Protein AF-A0A5P8Z0K4-F1 (afdb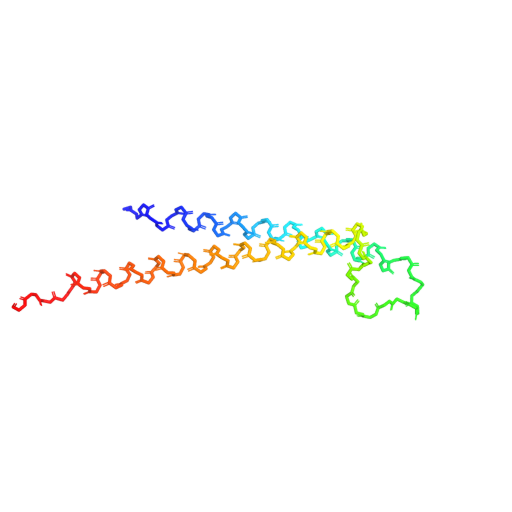_monomer_lite)

pLDDT: mean 89.7, std 10.49, range [46.69, 98.5]

Foldseek 3Di:
DDVPLVVLVVQLVVLVVQLVVLVVVLVVVQVVVQVVDDPVGRDPDGPCDDPPDPSVVSNVSNVVSVVSSVVSVVVNVVVVVVVVVVVVVVPDDDD

Sequence (95 aa):
MTPDLVPRRRAVMIFYQRYLASDRAWQQAQRDARAWFPVGARPTGLLIGAPGSKLRKLYEQRDRALLQLQAAQRKFDEARQRRTLKITLLALPRV

Structure (mmCIF, N/CA/C/O backbone):
data_AF-A0A5P8Z0K4-F1
#
_entry.id   AF-A0A5P8Z0K4-F1
#
loop_
_atom_site.group_PDB
_atom_site.id
_atom_site.type_symbol
_atom_site.label_atom_id
_atom_site.label_alt_id
_atom_site.label_comp_id
_atom_site.label_asym_id
_atom_site.label_entity_id
_atom_site.label_seq_id
_atom_site.pdbx_PDB_ins_code
_atom_site.Cartn_x
_atom_site.Cartn_y
_atom_site.Cartn_z
_atom_site.occupancy
_atom_site.B_iso_or_equiv
_atom_site.auth_seq_id
_atom_site.auth_comp_id
_atom_site.auth_asym_id
_atom_site.auth_atom_id
_atom_site.pdbx_PDB_model_num
ATOM 1 N N . MET A 1 1 ? -24.885 8.009 20.273 1.00 46.69 1 MET A N 1
ATOM 2 C CA . MET A 1 1 ? -23.733 8.436 19.440 1.00 46.69 1 MET A CA 1
ATOM 3 C C . MET A 1 1 ? -22.453 7.904 20.085 1.00 46.69 1 MET A C 1
ATOM 5 O O . MET A 1 1 ? -22.321 8.055 21.288 1.00 46.69 1 MET A O 1
ATOM 9 N N . THR A 1 2 ? -21.568 7.202 19.366 1.00 58.03 2 THR A N 1
ATOM 10 C CA . THR A 1 2 ? -20.376 6.530 19.945 1.00 58.03 2 THR A CA 1
ATOM 11 C C . THR A 1 2 ? -19.093 7.297 19.603 1.00 58.03 2 THR A C 1
ATOM 13 O O . THR A 1 2 ? -18.476 6.997 18.575 1.00 58.03 2 THR A O 1
ATOM 16 N N . PRO A 1 3 ? -18.692 8.293 20.412 1.00 63.09 3 PRO A N 1
ATOM 17 C CA . PRO A 1 3 ? -17.660 9.262 20.035 1.00 63.09 3 PRO A CA 1
ATOM 18 C C . PRO A 1 3 ? -16.269 8.651 19.810 1.00 63.09 3 PRO A C 1
ATOM 20 O O . PRO A 1 3 ? -15.495 9.204 19.041 1.00 63.09 3 PRO A O 1
ATOM 23 N N . ASP A 1 4 ? -15.960 7.491 20.397 1.00 70.19 4 ASP A N 1
ATOM 24 C CA . ASP A 1 4 ? -14.605 6.914 20.364 1.00 70.19 4 ASP A CA 1
ATOM 25 C C . ASP A 1 4 ? -14.321 6.031 19.123 1.00 70.19 4 ASP A C 1
ATOM 27 O O . ASP A 1 4 ? -13.197 5.963 18.621 1.00 70.19 4 ASP A O 1
ATOM 31 N N . LEU A 1 5 ? -15.339 5.377 18.552 1.00 83.62 5 LEU A N 1
ATOM 32 C CA . LEU A 1 5 ? -15.151 4.460 17.413 1.00 83.62 5 LEU A CA 1
ATOM 33 C C . LEU A 1 5 ? -15.227 5.155 16.050 1.00 83.62 5 LEU A C 1
ATOM 35 O O . LEU A 1 5 ? -14.590 4.706 15.097 1.00 83.62 5 LEU A O 1
ATOM 39 N N . VAL A 1 6 ? -15.985 6.250 15.943 1.00 87.50 6 VAL A N 1
ATOM 40 C CA . VAL A 1 6 ? -16.163 6.976 14.674 1.00 87.50 6 VAL A CA 1
ATOM 41 C C . VAL A 1 6 ? -14.846 7.591 14.175 1.00 87.50 6 VAL A C 1
ATOM 43 O O . VAL A 1 6 ? -14.510 7.363 13.010 1.00 87.50 6 VAL A O 1
ATOM 46 N N . PRO A 1 7 ? -14.045 8.290 15.006 1.00 89.00 7 PRO A N 1
ATOM 47 C CA . PRO A 1 7 ? -12.754 8.828 14.577 1.00 89.00 7 PRO A CA 1
ATOM 48 C C . PRO A 1 7 ? -11.770 7.731 14.161 1.00 89.00 7 PRO A C 1
ATOM 50 O O . PRO A 1 7 ? -11.081 7.872 13.154 1.00 89.00 7 PRO A O 1
ATOM 53 N N . ARG A 1 8 ? -11.747 6.596 14.876 1.00 89.88 8 ARG A N 1
ATOM 54 C CA . ARG A 1 8 ? -10.875 5.456 14.544 1.00 89.88 8 ARG A CA 1
ATOM 55 C C . ARG A 1 8 ? -11.281 4.777 13.239 1.00 89.88 8 ARG A C 1
ATOM 57 O O . ARG A 1 8 ? -10.419 4.504 12.411 1.00 89.88 8 ARG A O 1
ATOM 64 N N . ARG A 1 9 ? -12.583 4.585 12.997 1.00 92.38 9 ARG A N 1
ATOM 65 C CA . ARG A 1 9 ? -13.083 4.089 11.705 1.00 92.38 9 ARG A CA 1
ATOM 66 C C . ARG A 1 9 ? -12.697 5.030 10.562 1.00 92.38 9 ARG A C 1
ATOM 68 O O . ARG A 1 9 ? -12.250 4.563 9.519 1.00 92.38 9 ARG A O 1
ATOM 75 N N . ARG A 1 10 ? -12.819 6.350 10.758 1.00 94.31 10 ARG A N 1
ATOM 76 C CA . ARG A 1 10 ? -12.361 7.349 9.775 1.00 94.31 10 ARG A CA 1
ATOM 77 C C . ARG A 1 10 ? -10.860 7.246 9.517 1.00 94.31 10 ARG A C 1
ATOM 79 O O . ARG A 1 10 ? -10.460 7.253 8.359 1.00 94.31 10 ARG A O 1
ATOM 86 N N . ALA A 1 11 ? -10.048 7.084 10.561 1.00 94.25 11 ALA A N 1
ATOM 87 C CA . ALA A 1 11 ? -8.608 6.896 10.413 1.00 94.25 11 ALA A CA 1
ATOM 88 C C . ALA A 1 11 ? -8.277 5.662 9.557 1.00 94.25 11 ALA A C 1
ATOM 90 O O . ALA A 1 11 ? -7.490 5.779 8.621 1.00 94.25 11 ALA A O 1
ATOM 91 N N . VAL A 1 12 ? -8.929 4.515 9.800 1.00 96.50 12 VAL A N 1
ATOM 92 C CA . VAL A 1 12 ? -8.762 3.307 8.966 1.00 96.50 12 VAL A CA 1
ATOM 93 C C . VAL A 1 12 ? -9.072 3.601 7.496 1.00 96.50 12 VAL A C 1
ATOM 95 O O . VAL A 1 12 ? -8.275 3.251 6.630 1.00 96.50 12 VAL A O 1
ATOM 98 N N . MET A 1 13 ? -10.178 4.295 7.200 1.00 97.50 13 MET A N 1
ATOM 99 C CA . MET A 1 13 ? -10.523 4.656 5.816 1.00 97.50 13 MET A CA 1
ATOM 100 C C . MET A 1 13 ? -9.476 5.571 5.169 1.00 97.50 13 MET A C 1
ATOM 102 O O . MET A 1 13 ? -9.108 5.350 4.018 1.00 97.50 13 MET A O 1
ATOM 106 N N . ILE A 1 14 ? -8.961 6.564 5.901 1.00 97.75 14 ILE A N 1
ATOM 107 C CA . ILE A 1 14 ? -7.921 7.478 5.402 1.00 97.75 14 ILE A CA 1
ATOM 108 C C . ILE A 1 14 ? -6.645 6.703 5.058 1.00 97.75 14 ILE A C 1
ATOM 110 O O . ILE A 1 14 ? -6.085 6.876 3.975 1.00 97.75 14 ILE A O 1
ATOM 114 N N . PHE A 1 15 ? -6.179 5.827 5.952 1.00 97.44 15 PHE A N 1
ATOM 115 C CA . PHE A 1 15 ? -4.980 5.029 5.687 1.00 97.44 15 PHE A CA 1
ATOM 116 C C . PHE A 1 15 ? -5.197 4.007 4.573 1.00 97.44 15 PHE A C 1
ATOM 118 O O . PHE A 1 15 ? -4.280 3.767 3.791 1.00 97.44 15 PHE A O 1
ATOM 125 N N . TYR A 1 16 ? -6.412 3.476 4.430 1.00 98.06 16 TYR A N 1
ATOM 126 C CA . TYR A 1 16 ? -6.755 2.591 3.322 1.00 98.06 16 TYR A CA 1
ATOM 127 C C . TYR A 1 16 ? -6.684 3.318 1.976 1.00 98.06 16 TYR A C 1
ATOM 129 O O . TYR A 1 16 ? -6.051 2.831 1.042 1.00 98.06 16 TYR A O 1
ATOM 137 N N . GLN A 1 17 ? -7.246 4.526 1.885 1.00 98.25 17 GLN A N 1
ATOM 138 C CA . GLN A 1 17 ? -7.153 5.354 0.680 1.00 98.25 17 GLN A CA 1
ATOM 139 C C . GLN A 1 17 ? -5.701 5.711 0.334 1.00 98.25 17 GLN A C 1
ATOM 141 O O . GLN A 1 17 ? -5.312 5.635 -0.832 1.00 98.25 17 GLN A O 1
ATOM 146 N N . ARG A 1 18 ? -4.881 6.050 1.338 1.00 97.75 18 ARG A N 1
ATOM 147 C CA . ARG A 1 18 ? -3.446 6.322 1.147 1.00 97.75 18 ARG A CA 1
ATOM 148 C C . ARG A 1 18 ? -2.697 5.097 0.633 1.00 97.75 18 ARG A C 1
ATOM 150 O O . ARG A 1 18 ? -1.931 5.222 -0.319 1.00 97.75 18 ARG A O 1
ATOM 157 N N . TYR A 1 19 ? -2.956 3.928 1.216 1.00 98.25 19 TYR A N 1
ATOM 158 C CA . TYR A 1 19 ? -2.396 2.666 0.744 1.00 98.25 19 TYR A CA 1
ATOM 159 C C . TYR A 1 19 ? -2.771 2.403 -0.719 1.00 98.25 19 TYR A C 1
ATOM 161 O O . TYR A 1 19 ? -1.877 2.179 -1.529 1.00 98.25 19 TYR A O 1
ATOM 169 N N . LEU A 1 20 ? -4.052 2.524 -1.087 1.00 98.50 20 LEU A N 1
ATOM 170 C CA . LEU A 1 20 ? -4.495 2.329 -2.472 1.00 98.50 20 LEU A CA 1
ATOM 171 C C . LEU A 1 20 ? -3.819 3.297 -3.449 1.00 98.50 20 LEU A C 1
ATOM 173 O O . LEU A 1 20 ? -3.450 2.896 -4.552 1.00 98.50 20 LEU A O 1
ATOM 177 N N . ALA A 1 21 ? -3.645 4.562 -3.065 1.00 98.25 21 ALA A N 1
ATOM 178 C CA . ALA A 1 21 ? -2.960 5.543 -3.901 1.00 98.25 21 ALA A CA 1
ATOM 179 C C . ALA A 1 21 ? -1.486 5.164 -4.127 1.00 98.25 21 ALA A C 1
ATOM 181 O O . ALA A 1 21 ? -1.017 5.160 -5.266 1.00 98.25 21 ALA A O 1
ATOM 182 N N . SER A 1 22 ? 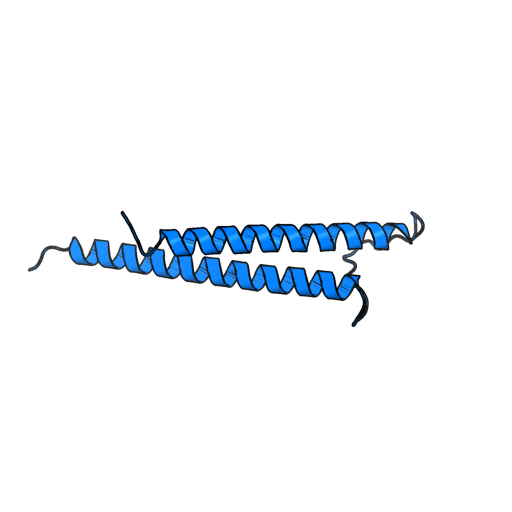-0.764 4.799 -3.063 1.00 97.56 22 SER A N 1
ATOM 183 C CA . SER A 1 22 ? 0.641 4.382 -3.159 1.00 97.56 22 SER A CA 1
ATOM 184 C C . SER A 1 22 ? 0.817 3.053 -3.898 1.00 97.56 22 SER A C 1
ATOM 186 O O . SER A 1 22 ? 1.748 2.917 -4.689 1.00 97.56 22 SER A O 1
ATOM 188 N N . ASP A 1 23 ? -0.089 2.095 -3.698 1.00 97.88 23 ASP A N 1
ATOM 189 C CA . ASP A 1 23 ? -0.066 0.805 -4.387 1.00 97.88 23 ASP A CA 1
ATOM 190 C C . ASP A 1 23 ? -0.280 0.979 -5.896 1.00 97.88 23 ASP A C 1
ATOM 192 O O . ASP A 1 23 ? 0.520 0.486 -6.688 1.00 97.88 23 ASP A O 1
ATOM 196 N N . ARG A 1 24 ? -1.268 1.784 -6.312 1.00 98.06 24 ARG A N 1
ATOM 197 C CA . ARG A 1 24 ? -1.494 2.101 -7.734 1.00 98.06 24 ARG A CA 1
ATOM 198 C C . ARG A 1 24 ? -0.296 2.791 -8.377 1.00 98.06 24 ARG A C 1
ATOM 200 O O . ARG A 1 24 ? 0.074 2.434 -9.494 1.00 98.06 24 ARG A O 1
ATOM 207 N N . ALA A 1 25 ? 0.317 3.754 -7.686 1.00 97.50 25 ALA A N 1
ATOM 208 C CA . ALA A 1 25 ? 1.500 4.449 -8.188 1.00 97.50 25 ALA A CA 1
ATOM 209 C C . ALA A 1 25 ? 2.682 3.486 -8.387 1.00 97.50 25 ALA A C 1
ATOM 211 O O . ALA A 1 25 ? 3.354 3.529 -9.419 1.00 97.50 25 ALA A O 1
ATOM 212 N N . TRP A 1 26 ? 2.907 2.576 -7.435 1.00 96.62 26 TRP A N 1
ATOM 213 C CA . TRP A 1 26 ? 3.942 1.553 -7.557 1.00 96.62 26 TRP A CA 1
ATOM 214 C C . TRP A 1 26 ? 3.641 0.546 -8.673 1.00 96.62 26 TRP A C 1
ATOM 216 O O . TRP A 1 26 ? 4.524 0.241 -9.471 1.00 96.62 26 TRP A O 1
ATOM 226 N N . GLN A 1 27 ? 2.400 0.066 -8.786 1.00 95.50 27 GLN A N 1
ATOM 227 C CA . GLN A 1 27 ? 1.992 -0.831 -9.870 1.00 95.50 27 GLN A CA 1
ATOM 228 C C . GLN A 1 27 ? 2.176 -0.193 -11.250 1.00 95.50 27 GLN A C 1
ATOM 230 O O . GLN A 1 27 ? 2.630 -0.866 -12.174 1.00 95.50 27 GLN A O 1
ATOM 235 N N . GLN A 1 28 ? 1.850 1.095 -11.400 1.00 96.31 28 GLN A N 1
ATOM 236 C CA . GLN A 1 28 ? 2.085 1.807 -12.653 1.00 96.31 28 GLN A CA 1
ATOM 237 C C . GLN A 1 28 ? 3.578 1.868 -12.977 1.00 96.31 28 GLN A C 1
ATOM 239 O O . GLN A 1 28 ? 3.976 1.452 -14.059 1.00 96.31 28 GLN A O 1
ATOM 244 N N . ALA A 1 29 ? 4.414 2.270 -12.017 1.00 94.88 29 ALA A N 1
ATOM 245 C CA . ALA A 1 29 ? 5.858 2.320 -12.223 1.00 94.88 29 ALA A CA 1
ATOM 246 C C . ALA A 1 29 ? 6.467 0.943 -12.545 1.00 94.88 29 ALA A C 1
ATOM 248 O O . ALA A 1 29 ? 7.405 0.859 -13.334 1.00 94.88 29 ALA A O 1
ATOM 249 N N . GLN A 1 30 ? 5.928 -0.143 -11.979 1.00 94.44 30 GLN A N 1
ATOM 250 C CA . GLN A 1 30 ? 6.327 -1.502 -12.350 1.00 94.44 30 GLN A CA 1
ATOM 251 C C . GLN A 1 30 ? 5.965 -1.840 -13.797 1.00 94.44 30 GLN A C 1
ATOM 253 O O . GLN A 1 30 ? 6.783 -2.430 -14.501 1.00 94.44 30 GLN A O 1
ATOM 258 N N . ARG A 1 31 ? 4.758 -1.476 -14.252 1.00 93.50 31 ARG A N 1
ATOM 259 C CA . ARG A 1 31 ? 4.345 -1.675 -15.650 1.00 93.50 31 ARG A CA 1
ATOM 260 C C . ARG A 1 31 ? 5.244 -0.896 -16.604 1.00 93.50 31 ARG A C 1
ATOM 262 O O . ARG A 1 31 ? 5.732 -1.482 -17.566 1.00 93.50 31 ARG A O 1
ATOM 269 N N . ASP A 1 32 ? 5.517 0.367 -16.289 1.00 93.38 32 ASP A N 1
ATOM 270 C CA . ASP A 1 32 ? 6.379 1.235 -17.096 1.00 93.38 32 ASP A CA 1
ATOM 271 C C . ASP A 1 32 ? 7.805 0.673 -17.177 1.00 93.38 32 ASP A C 1
ATOM 273 O O . ASP A 1 32 ? 8.363 0.542 -18.263 1.00 93.38 32 ASP A O 1
ATOM 277 N N . ALA A 1 33 ? 8.370 0.246 -16.042 1.00 91.75 33 ALA A N 1
ATOM 278 C CA . ALA A 1 33 ? 9.694 -0.371 -16.001 1.00 91.75 33 ALA A CA 1
ATOM 279 C C . ALA A 1 33 ? 9.743 -1.688 -16.791 1.00 91.75 33 ALA A C 1
ATOM 281 O O . ALA A 1 33 ? 10.712 -1.961 -17.493 1.00 91.75 33 ALA A O 1
ATOM 282 N N . ARG A 1 34 ? 8.689 -2.510 -16.716 1.00 92.12 34 ARG A N 1
ATOM 283 C CA . ARG A 1 34 ? 8.610 -3.778 -17.455 1.00 92.12 34 ARG A CA 1
ATOM 284 C C . ARG A 1 34 ? 8.480 -3.563 -18.963 1.00 92.12 34 ARG A C 1
ATOM 286 O O . ARG A 1 34 ? 8.928 -4.413 -19.728 1.00 92.12 34 ARG A O 1
ATOM 293 N N . ALA A 1 35 ? 7.899 -2.443 -19.392 1.00 92.31 35 ALA A N 1
ATOM 294 C CA . ALA A 1 35 ? 7.768 -2.094 -20.803 1.00 92.31 35 ALA A CA 1
ATOM 295 C C . ALA A 1 35 ? 9.116 -1.789 -21.477 1.00 92.31 35 ALA A C 1
ATOM 297 O O . ALA A 1 35 ? 9.208 -1.906 -22.695 1.00 92.31 35 ALA A O 1
ATOM 298 N N . TRP A 1 36 ? 10.163 -1.465 -20.707 1.00 90.69 36 TRP A N 1
ATOM 299 C CA . TRP A 1 36 ? 11.515 -1.252 -21.241 1.00 90.69 36 TRP A CA 1
ATOM 300 C C . TRP A 1 36 ? 12.194 -2.551 -21.683 1.00 90.69 36 TRP A C 1
ATOM 302 O O . TRP A 1 36 ? 13.156 -2.515 -22.445 1.00 90.69 36 TRP A O 1
ATOM 312 N N . PHE A 1 37 ? 11.697 -3.703 -21.227 1.00 89.56 37 PHE A N 1
ATOM 313 C CA . PHE A 1 37 ? 12.224 -5.001 -21.622 1.00 89.56 37 PHE A CA 1
ATOM 314 C C . PHE A 1 37 ? 11.472 -5.534 -22.851 1.00 89.56 37 PHE A C 1
ATOM 316 O O . PHE A 1 37 ? 10.230 -5.488 -22.887 1.00 89.56 37 PHE A O 1
ATOM 323 N N . PRO A 1 38 ? 12.188 -6.104 -23.839 1.00 93.44 38 PRO A N 1
ATOM 324 C CA . PRO A 1 38 ? 11.551 -6.774 -24.965 1.00 93.44 38 PRO A CA 1
ATOM 325 C C . PRO A 1 38 ? 10.712 -7.952 -24.463 1.00 93.44 38 PRO A C 1
ATOM 327 O O . PRO A 1 38 ? 11.009 -8.535 -23.421 1.00 93.44 38 PRO A O 1
ATOM 330 N N . VAL A 1 39 ? 9.656 -8.310 -25.201 1.00 89.12 39 VAL A N 1
ATOM 331 C CA . VAL A 1 39 ? 8.606 -9.244 -24.745 1.00 89.12 39 VAL A CA 1
ATOM 332 C C . VAL A 1 39 ? 9.172 -10.551 -24.170 1.00 89.12 39 VAL A C 1
ATOM 334 O O . VAL A 1 39 ? 8.722 -10.972 -23.108 1.00 89.12 39 VAL A O 1
ATOM 337 N N . GLY A 1 40 ? 10.189 -11.140 -24.808 1.00 91.50 40 GLY A N 1
ATOM 338 C CA . GLY A 1 40 ? 10.825 -12.391 -24.367 1.00 91.50 40 GLY A CA 1
ATOM 339 C C . GLY A 1 40 ? 11.807 -12.266 -23.193 1.00 91.50 40 GLY A C 1
ATOM 340 O O . GLY A 1 40 ? 12.186 -13.279 -22.621 1.00 91.50 40 GLY A O 1
ATOM 341 N N . ALA A 1 41 ? 12.201 -11.049 -22.811 1.00 90.62 41 ALA A N 1
ATOM 342 C CA . ALA A 1 41 ? 13.127 -10.787 -21.704 1.00 90.62 41 ALA A CA 1
ATOM 343 C C . ALA A 1 41 ? 12.467 -10.018 -20.549 1.00 90.62 41 ALA A C 1
ATOM 345 O O . ALA A 1 41 ? 13.151 -9.501 -19.664 1.00 90.62 41 ALA A O 1
ATOM 346 N N . ARG A 1 42 ? 11.133 -9.898 -20.552 1.00 91.25 42 ARG A N 1
ATOM 347 C CA . ARG A 1 42 ? 10.411 -9.236 -19.465 1.00 91.25 42 ARG A CA 1
ATOM 348 C C . ARG A 1 42 ? 10.586 -10.032 -18.170 1.00 91.25 42 ARG A C 1
ATOM 350 O O . ARG A 1 42 ? 10.235 -11.210 -18.144 1.00 91.25 42 ARG A O 1
ATOM 357 N N . PRO A 1 43 ? 11.008 -9.387 -17.071 1.00 87.94 43 PRO A N 1
ATOM 358 C CA . PRO A 1 43 ? 11.057 -10.021 -15.759 1.00 87.94 43 PRO A CA 1
ATOM 359 C C . PRO A 1 43 ? 9.702 -10.645 -15.401 1.00 87.94 43 PRO A C 1
ATOM 361 O O . PRO A 1 43 ? 8.658 -10.042 -15.662 1.00 87.94 43 PRO A O 1
ATOM 364 N N . THR A 1 44 ? 9.700 -11.849 -14.831 1.00 84.06 44 THR A N 1
ATOM 365 C CA . THR A 1 44 ? 8.490 -12.557 -14.367 1.00 84.06 44 THR A CA 1
ATOM 366 C C . THR A 1 44 ? 8.093 -12.183 -12.939 1.00 84.06 44 THR A C 1
ATOM 368 O O . THR A 1 44 ? 6.921 -12.298 -12.589 1.00 84.06 44 THR A O 1
ATOM 371 N N . GLY A 1 45 ? 9.045 -11.703 -12.135 1.00 84.62 45 GLY A N 1
ATOM 372 C CA . GLY A 1 45 ? 8.834 -11.293 -10.747 1.00 84.62 45 GLY A CA 1
ATOM 373 C C . GLY A 1 45 ? 8.536 -9.804 -10.554 1.00 84.62 45 GLY A C 1
ATOM 374 O O . GLY A 1 45 ? 8.480 -9.015 -11.500 1.00 84.62 45 GLY A O 1
ATOM 375 N N . LEU A 1 46 ? 8.370 -9.425 -9.283 1.00 84.12 46 LEU A N 1
ATOM 376 C CA . LEU A 1 46 ? 8.211 -8.033 -8.868 1.00 84.12 46 LEU A CA 1
ATOM 377 C C . LEU A 1 46 ? 9.485 -7.233 -9.137 1.00 84.12 46 LEU A C 1
ATOM 379 O O . LEU A 1 46 ? 10.588 -7.638 -8.764 1.00 84.12 46 LEU A O 1
ATOM 383 N N . LEU A 1 47 ? 9.312 -6.045 -9.710 1.00 88.94 47 LEU A N 1
ATOM 384 C CA . LEU A 1 47 ? 10.394 -5.087 -9.874 1.00 88.94 47 LEU A CA 1
ATOM 385 C C . LEU A 1 47 ? 10.357 -4.114 -8.700 1.00 88.94 47 LEU A C 1
ATOM 387 O O . LEU A 1 47 ? 9.541 -3.197 -8.637 1.00 88.94 47 LEU A O 1
ATOM 391 N N . ILE A 1 48 ? 11.256 -4.334 -7.746 1.00 88.56 48 ILE A N 1
ATOM 392 C CA . ILE A 1 48 ? 11.394 -3.460 -6.575 1.00 88.56 48 ILE A CA 1
ATOM 393 C C . ILE A 1 48 ? 12.277 -2.244 -6.912 1.00 88.56 48 ILE A C 1
ATOM 395 O O . ILE A 1 48 ? 12.131 -1.183 -6.313 1.00 88.56 48 ILE A O 1
ATOM 399 N N . GLY A 1 49 ? 13.147 -2.371 -7.919 1.00 88.81 49 GLY A N 1
ATOM 400 C CA . GLY A 1 49 ? 14.123 -1.350 -8.295 1.00 88.81 49 GLY A CA 1
ATOM 401 C C . GLY A 1 49 ? 15.354 -1.338 -7.386 1.00 88.81 49 GLY A C 1
ATOM 402 O O . GLY A 1 49 ? 15.331 -1.834 -6.258 1.00 88.81 49 GLY A O 1
ATOM 403 N N . ALA A 1 50 ? 16.442 -0.757 -7.890 1.00 90.88 50 ALA A N 1
ATOM 404 C CA . ALA A 1 50 ? 17.676 -0.577 -7.130 1.00 90.88 50 ALA A CA 1
ATOM 405 C C . ALA A 1 50 ? 17.495 0.457 -5.996 1.00 90.88 50 ALA A C 1
ATOM 407 O O . ALA A 1 50 ? 16.656 1.359 -6.131 1.00 90.88 50 ALA A O 1
ATOM 408 N N . PRO A 1 51 ? 18.275 0.377 -4.901 1.00 93.12 51 PRO A N 1
ATOM 409 C CA . PRO A 1 51 ? 18.319 1.408 -3.864 1.00 93.12 51 PRO A CA 1
ATOM 410 C C . PRO A 1 51 ? 18.414 2.828 -4.445 1.00 93.12 51 PRO A C 1
ATOM 412 O O . PRO A 1 51 ? 19.148 3.071 -5.398 1.00 93.12 51 PRO A O 1
ATOM 415 N N . GLY A 1 52 ? 17.619 3.764 -3.918 1.00 92.38 52 GLY A N 1
ATOM 416 C CA . GLY A 1 52 ? 17.583 5.160 -4.382 1.00 92.38 52 GLY A CA 1
ATOM 417 C C . GLY A 1 52 ? 16.792 5.421 -5.675 1.00 92.38 52 GLY A C 1
ATOM 418 O O . GLY A 1 52 ? 16.417 6.570 -5.928 1.00 92.38 52 GLY A O 1
ATOM 419 N N . SER A 1 53 ? 16.462 4.387 -6.458 1.00 93.38 53 SER A N 1
ATOM 420 C CA . SER A 1 53 ? 15.664 4.535 -7.684 1.00 93.38 53 SER A CA 1
ATOM 421 C C . SER A 1 53 ? 14.233 5.009 -7.404 1.00 93.38 53 SER A C 1
ATOM 423 O O . SER A 1 53 ? 13.672 4.795 -6.325 1.00 93.38 53 SER A O 1
ATOM 425 N N . LYS A 1 54 ? 13.590 5.618 -8.410 1.00 93.50 54 LYS A N 1
ATOM 426 C CA . LYS A 1 54 ? 12.180 6.034 -8.314 1.00 93.50 54 LYS A CA 1
ATOM 427 C C . LYS A 1 54 ? 11.255 4.851 -7.999 1.00 93.50 54 LYS A C 1
ATOM 429 O O . LYS A 1 54 ? 10.362 4.988 -7.167 1.00 93.50 54 LYS A O 1
ATOM 434 N N . LEU A 1 55 ? 11.496 3.690 -8.614 1.00 94.06 55 LEU A N 1
ATOM 435 C CA . LEU A 1 55 ? 10.708 2.476 -8.380 1.00 94.06 55 LEU A CA 1
ATOM 436 C C . LEU A 1 55 ? 10.841 1.981 -6.932 1.00 94.06 55 LEU A C 1
ATOM 438 O O . LEU A 1 55 ? 9.832 1.678 -6.294 1.00 94.06 55 LEU A O 1
ATOM 442 N N . ARG A 1 56 ? 12.062 2.019 -6.384 1.00 96.12 56 ARG A N 1
ATOM 443 C CA . ARG A 1 56 ? 12.336 1.683 -4.983 1.00 96.12 56 ARG A CA 1
ATOM 444 C C . ARG A 1 56 ? 11.647 2.633 -4.011 1.00 96.12 56 ARG A C 1
ATOM 446 O O . ARG A 1 56 ? 11.016 2.173 -3.066 1.00 96.12 56 ARG A O 1
ATOM 453 N N . LYS A 1 57 ? 11.683 3.943 -4.275 1.00 96.75 57 LYS A N 1
ATOM 454 C CA . LYS A 1 57 ? 10.982 4.943 -3.448 1.00 96.75 57 LYS A CA 1
ATOM 455 C C . LYS A 1 57 ? 9.471 4.696 -3.408 1.00 96.75 57 LYS A C 1
ATOM 457 O O . LYS A 1 57 ? 8.866 4.803 -2.344 1.00 96.75 57 LYS A O 1
ATOM 462 N N . LEU A 1 58 ? 8.866 4.344 -4.546 1.00 97.06 58 LEU A N 1
ATOM 463 C CA . LEU A 1 58 ? 7.438 4.018 -4.629 1.00 97.06 58 LEU A CA 1
ATOM 464 C C . LEU A 1 58 ? 7.099 2.719 -3.889 1.00 97.06 58 LEU A C 1
ATOM 466 O O . LEU A 1 58 ? 6.090 2.669 -3.187 1.00 97.06 58 LEU A O 1
ATOM 470 N N . TYR A 1 59 ? 7.959 1.702 -3.986 1.00 96.12 59 TYR A N 1
ATOM 471 C CA . TYR A 1 59 ? 7.829 0.476 -3.199 1.00 96.12 59 TYR A CA 1
ATOM 472 C C . TYR A 1 59 ? 7.853 0.771 -1.692 1.00 96.12 59 TYR A C 1
ATOM 474 O O . TYR A 1 59 ? 6.936 0.391 -0.968 1.00 96.12 59 TYR A O 1
ATOM 482 N N . GLU A 1 60 ? 8.851 1.519 -1.221 1.00 96.94 60 GLU A N 1
ATOM 483 C CA . GLU A 1 60 ? 8.990 1.889 0.194 1.00 96.94 60 GLU A CA 1
ATOM 484 C C . GLU A 1 60 ? 7.842 2.788 0.676 1.00 96.94 60 GLU A C 1
ATOM 486 O O . GLU A 1 60 ? 7.459 2.761 1.845 1.00 96.94 60 GLU A O 1
ATOM 491 N N . GLN A 1 61 ? 7.281 3.624 -0.201 1.00 97.19 61 GLN A N 1
ATOM 492 C CA . GLN A 1 61 ? 6.105 4.432 0.117 1.00 97.19 61 GLN A CA 1
ATOM 493 C C . GLN A 1 61 ? 4.854 3.562 0.289 1.00 97.19 61 GLN A C 1
ATOM 495 O O . GLN A 1 61 ? 4.123 3.744 1.264 1.00 97.19 61 GLN A O 1
ATOM 500 N N . ARG A 1 62 ? 4.627 2.604 -0.619 1.00 97.19 62 ARG A N 1
ATOM 501 C CA . ARG A 1 62 ? 3.557 1.605 -0.497 1.00 97.19 62 ARG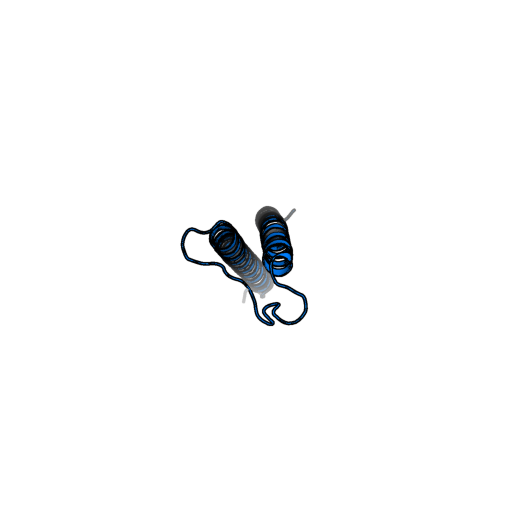 A CA 1
ATOM 502 C C . ARG A 1 62 ? 3.688 0.825 0.807 1.00 97.19 62 ARG A C 1
ATOM 504 O O . ARG A 1 62 ? 2.697 0.677 1.517 1.00 97.19 62 ARG A O 1
ATOM 511 N N . ASP A 1 63 ? 4.889 0.353 1.122 1.00 97.19 63 ASP A N 1
ATOM 512 C CA . ASP A 1 63 ? 5.135 -0.477 2.302 1.00 97.19 63 ASP A CA 1
ATOM 513 C C . ASP A 1 63 ? 4.876 0.303 3.601 1.00 97.19 63 ASP A C 1
ATOM 515 O O . ASP A 1 63 ? 4.129 -0.136 4.475 1.00 97.19 63 ASP A O 1
ATOM 519 N N . ARG A 1 64 ? 5.350 1.555 3.671 1.00 98.12 64 ARG A N 1
ATOM 520 C CA . ARG A 1 64 ? 5.021 2.471 4.776 1.00 98.12 64 ARG A CA 1
ATOM 521 C C . ARG A 1 64 ? 3.517 2.719 4.908 1.00 98.12 64 ARG A C 1
ATOM 523 O O . ARG A 1 64 ? 3.002 2.724 6.026 1.00 98.12 64 ARG A O 1
ATOM 530 N N . ALA A 1 65 ? 2.804 2.919 3.800 1.00 98.00 65 ALA A N 1
ATOM 531 C CA . ALA A 1 65 ? 1.357 3.124 3.827 1.00 98.00 65 ALA A CA 1
ATOM 532 C C . ALA A 1 65 ? 0.605 1.873 4.317 1.00 98.00 65 ALA A C 1
ATOM 534 O O . ALA A 1 65 ? -0.359 1.995 5.075 1.00 98.00 65 ALA A O 1
ATOM 535 N N . LEU A 1 66 ? 1.074 0.678 3.945 1.00 98.19 66 LEU A N 1
ATOM 536 C CA . LEU A 1 66 ? 0.526 -0.591 4.422 1.00 98.19 66 LEU A CA 1
ATOM 537 C C . LEU A 1 66 ? 0.722 -0.758 5.936 1.00 98.19 66 LEU A C 1
ATOM 539 O O . LEU A 1 66 ? -0.237 -1.072 6.641 1.00 98.19 66 LEU A O 1
ATOM 543 N N . LEU A 1 67 ? 1.922 -0.475 6.451 1.00 98.38 67 LEU A N 1
ATOM 544 C CA . LEU A 1 67 ? 2.203 -0.522 7.8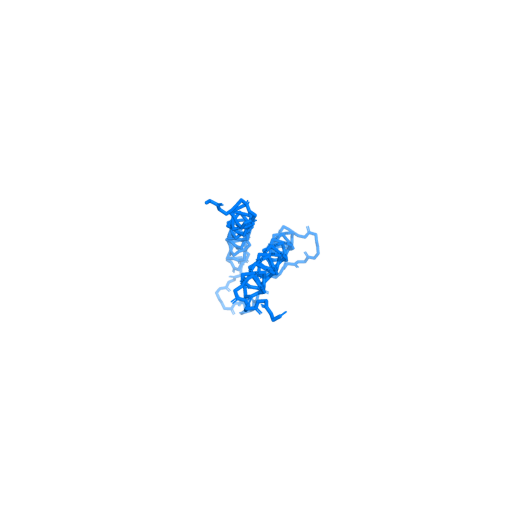92 1.00 98.38 67 LEU A CA 1
ATOM 545 C C . LEU A 1 67 ? 1.304 0.440 8.683 1.00 98.38 67 LEU A C 1
ATOM 547 O O . LEU A 1 67 ? 0.774 0.087 9.738 1.00 98.38 67 LEU A O 1
ATOM 551 N N . GLN A 1 68 ? 1.075 1.649 8.163 1.00 98.06 68 GLN A N 1
ATOM 552 C CA . GLN A 1 68 ? 0.171 2.619 8.788 1.00 98.06 68 GLN A CA 1
ATOM 553 C C . GLN A 1 68 ? -1.286 2.139 8.802 1.00 98.06 68 GLN A C 1
ATOM 555 O O . GLN A 1 68 ? -1.976 2.301 9.812 1.00 98.06 68 GLN A O 1
ATOM 560 N N . LEU A 1 69 ? -1.752 1.523 7.712 1.00 98.12 69 LEU A N 1
ATOM 561 C CA . LEU A 1 69 ? -3.083 0.922 7.643 1.00 98.12 69 LEU A CA 1
ATOM 562 C C . LEU A 1 69 ? -3.244 -0.202 8.673 1.00 98.12 69 LEU A C 1
ATOM 564 O O . LEU A 1 69 ? -4.217 -0.196 9.427 1.00 98.12 69 LEU A O 1
ATOM 568 N N . GLN A 1 70 ? -2.278 -1.118 8.753 1.00 98.06 70 GLN A N 1
ATOM 569 C CA . GLN A 1 70 ? -2.293 -2.212 9.728 1.00 98.06 70 GLN A CA 1
ATOM 570 C C . GLN A 1 70 ? -2.317 -1.685 11.167 1.00 98.06 70 GLN A C 1
ATOM 572 O O . GLN A 1 70 ? -3.089 -2.168 11.998 1.00 98.06 70 GLN A O 1
ATOM 577 N N . ALA A 1 71 ? -1.529 -0.649 11.466 1.00 97.50 71 ALA A N 1
ATOM 578 C CA . ALA A 1 71 ? -1.541 -0.007 12.777 1.00 97.50 71 ALA A CA 1
ATOM 579 C C . ALA A 1 71 ? -2.907 0.627 13.103 1.00 97.50 71 ALA A C 1
ATOM 581 O O . ALA A 1 71 ? -3.386 0.526 14.234 1.00 97.50 71 ALA A O 1
ATOM 582 N N . ALA A 1 72 ? -3.557 1.266 12.125 1.00 95.88 72 ALA A N 1
ATOM 583 C CA . ALA A 1 72 ? -4.885 1.848 12.302 1.00 95.88 72 ALA A CA 1
ATOM 584 C C . ALA A 1 72 ? -5.967 0.781 12.530 1.00 95.88 72 ALA A C 1
ATOM 586 O O . ALA A 1 72 ? -6.824 0.969 13.395 1.00 95.88 72 ALA A O 1
ATOM 587 N N . GLN A 1 73 ? -5.910 -0.337 11.797 1.00 96.69 73 GLN A N 1
ATOM 588 C CA . GLN A 1 73 ? -6.807 -1.482 11.980 1.00 96.69 73 GLN A CA 1
ATOM 589 C C . GLN A 1 73 ? -6.669 -2.063 13.387 1.00 96.69 73 GLN A C 1
ATOM 591 O O . GLN A 1 73 ? -7.658 -2.14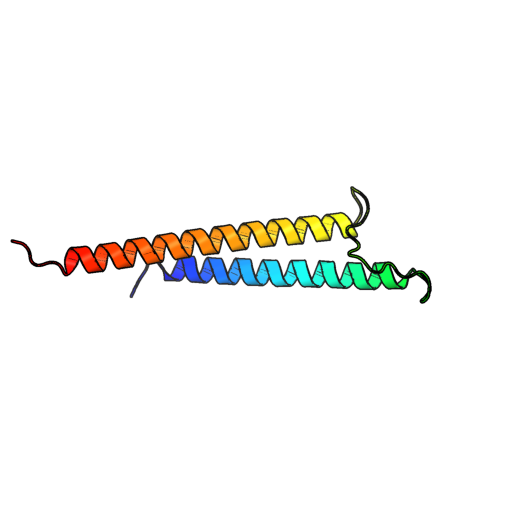9 14.109 1.00 96.69 73 GLN A O 1
ATOM 596 N N . ARG A 1 74 ? -5.434 -2.327 13.830 1.00 96.50 74 ARG A N 1
ATOM 597 C CA . ARG A 1 74 ? -5.163 -2.878 15.164 1.00 96.50 74 ARG A CA 1
ATOM 598 C C . ARG A 1 74 ? -5.731 -1.985 16.278 1.00 96.50 74 ARG A C 1
ATOM 600 O O . ARG A 1 74 ? -6.471 -2.455 17.135 1.00 96.50 74 ARG A O 1
ATOM 607 N N . LYS A 1 75 ? -5.508 -0.666 16.194 1.00 93.06 75 LYS A N 1
ATOM 608 C CA . LYS A 1 75 ? -6.072 0.316 17.144 1.00 93.06 75 LYS A CA 1
ATOM 609 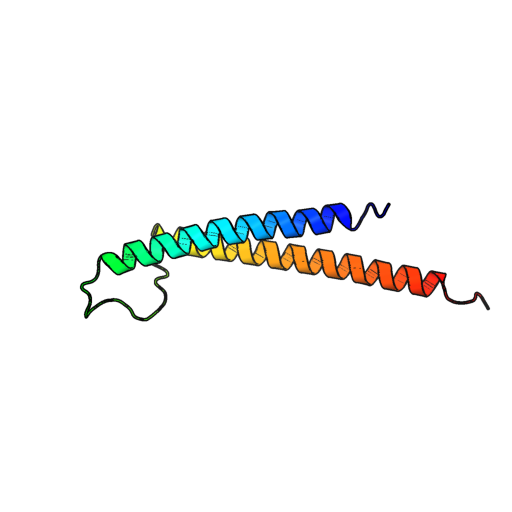C C . LYS A 1 75 ? -7.601 0.379 17.124 1.00 93.06 75 LYS A C 1
ATOM 611 O O . LYS A 1 75 ? -8.220 0.688 18.147 1.00 93.06 75 LYS A O 1
ATOM 616 N N . PHE A 1 76 ? -8.220 0.171 15.964 1.00 93.44 76 PHE A N 1
ATOM 617 C CA . PHE A 1 76 ? -9.673 0.118 15.846 1.00 93.44 76 PHE A CA 1
ATOM 618 C C . PHE A 1 76 ? -10.235 -1.148 16.500 1.00 93.44 76 PHE A C 1
ATOM 620 O O . PHE A 1 76 ? -11.181 -1.048 17.284 1.00 93.44 76 PHE A O 1
ATOM 627 N N . ASP A 1 77 ? -9.619 -2.301 16.248 1.00 93.69 77 ASP A N 1
ATOM 628 C CA . ASP A 1 77 ? -10.041 -3.584 16.810 1.00 93.69 77 ASP A CA 1
ATOM 629 C C . ASP A 1 77 ? -9.889 -3.612 18.335 1.00 93.69 77 ASP A C 1
ATOM 631 O O . ASP A 1 77 ? -10.831 -3.980 19.036 1.00 93.69 77 ASP A O 1
ATOM 635 N N . GLU A 1 78 ? -8.783 -3.094 18.872 1.00 93.00 78 GLU A N 1
ATOM 636 C CA . GLU A 1 78 ? -8.581 -2.921 20.318 1.00 93.00 78 GLU A CA 1
ATOM 637 C C . GLU A 1 78 ? -9.654 -2.020 20.955 1.00 93.00 78 GLU A C 1
ATOM 639 O O . GLU A 1 78 ? -10.160 -2.288 22.048 1.00 93.00 78 GLU A O 1
ATOM 644 N N . ALA A 1 79 ? -10.024 -0.917 20.295 1.00 89.62 79 ALA A N 1
ATOM 645 C CA . ALA A 1 79 ? -11.084 -0.033 20.784 1.00 89.62 79 ALA A CA 1
ATOM 646 C C . ALA A 1 79 ? -12.461 -0.715 20.738 1.00 89.62 79 ALA A C 1
ATOM 648 O O . ALA A 1 79 ? -13.272 -0.552 21.654 1.00 89.62 79 ALA A O 1
ATOM 649 N N . ARG A 1 80 ? -12.719 -1.513 19.696 1.00 89.56 80 ARG A N 1
ATOM 650 C CA . ARG A 1 80 ? -13.946 -2.300 19.560 1.00 89.56 80 ARG A CA 1
ATOM 651 C C . ARG A 1 80 ? -14.047 -3.357 20.662 1.00 89.56 80 ARG A C 1
ATOM 653 O O . ARG A 1 80 ? -15.080 -3.417 21.324 1.00 89.56 80 ARG A O 1
ATOM 660 N N . GLN A 1 81 ? -12.981 -4.119 20.902 1.00 89.19 81 GLN A N 1
ATOM 661 C CA . GLN A 1 81 ? -12.917 -5.142 21.950 1.00 89.19 81 GLN A CA 1
ATOM 662 C C . GLN A 1 81 ? -13.124 -4.547 23.344 1.00 89.19 81 GLN A C 1
ATOM 664 O O . GLN A 1 81 ? -13.995 -5.008 24.080 1.00 89.19 81 GLN A O 1
ATOM 669 N N . ARG A 1 82 ? -12.404 -3.467 23.689 1.00 86.31 82 ARG A N 1
ATOM 670 C CA . ARG A 1 82 ? -12.577 -2.774 24.981 1.00 86.31 82 ARG A CA 1
ATOM 671 C C . ARG A 1 82 ? -14.015 -2.329 25.213 1.00 86.31 82 ARG A C 1
ATOM 673 O O . ARG A 1 82 ? -14.523 -2.421 26.329 1.00 86.31 82 ARG A O 1
ATOM 680 N N . ARG A 1 83 ? -14.695 -1.867 24.163 1.00 84.31 83 ARG A N 1
ATOM 681 C CA . ARG A 1 83 ? -16.104 -1.486 24.258 1.00 84.31 83 ARG A CA 1
ATOM 682 C C . ARG A 1 83 ? -17.006 -2.692 24.502 1.00 84.31 83 ARG A C 1
ATOM 684 O O . ARG A 1 83 ? -17.884 -2.594 25.352 1.00 84.31 83 ARG A O 1
ATOM 691 N N . THR A 1 84 ? -16.805 -3.791 23.777 1.00 85.44 84 THR A N 1
ATOM 692 C CA . THR A 1 84 ? -17.571 -5.026 23.988 1.00 85.44 84 THR A CA 1
ATOM 693 C C . THR A 1 84 ? -17.428 -5.505 25.428 1.00 85.44 84 THR A C 1
ATOM 695 O O . THR A 1 84 ? -18.438 -5.698 26.092 1.00 85.44 84 THR A O 1
ATOM 698 N N . LEU A 1 85 ? -16.199 -5.564 25.952 1.00 84.19 85 LEU A N 1
ATOM 699 C CA . LEU A 1 85 ? -15.936 -5.939 27.345 1.00 84.19 85 LEU A CA 1
ATOM 700 C C . LEU A 1 85 ? -16.635 -5.007 28.344 1.00 84.19 85 LEU A C 1
ATOM 702 O O . LEU A 1 85 ? -17.251 -5.482 29.293 1.00 84.19 85 LEU A O 1
ATOM 706 N N . LYS A 1 86 ? -16.596 -3.685 28.119 1.00 78.00 86 LYS A N 1
ATOM 707 C CA . LYS A 1 86 ? -17.283 -2.713 28.984 1.00 78.00 86 LYS A CA 1
ATOM 708 C C . LYS A 1 86 ? -18.801 -2.913 28.988 1.00 78.00 86 LYS A C 1
ATOM 710 O O . LYS A 1 86 ? -19.417 -2.794 30.039 1.00 78.00 86 LYS A O 1
ATOM 715 N N . ILE A 1 87 ? -19.400 -3.196 27.831 1.00 76.50 87 ILE A N 1
ATOM 716 C CA . ILE A 1 87 ? -20.838 -3.478 27.729 1.00 76.50 87 ILE A CA 1
ATOM 717 C C . ILE A 1 87 ? -21.173 -4.761 28.490 1.00 76.50 87 ILE A C 1
ATOM 719 O O . ILE A 1 87 ? -22.103 -4.748 29.288 1.00 76.50 87 ILE A O 1
ATOM 723 N N . THR A 1 88 ? -20.394 -5.829 28.300 1.00 78.94 88 THR A N 1
ATOM 724 C CA . THR A 1 88 ? -20.594 -7.096 29.014 1.00 78.94 88 THR A CA 1
ATOM 725 C C . THR A 1 88 ? -20.488 -6.910 30.526 1.00 78.94 88 THR A C 1
ATOM 727 O O . THR A 1 88 ? -21.364 -7.369 31.245 1.00 78.94 88 THR A O 1
ATOM 730 N N . LEU A 1 89 ? -19.478 -6.179 31.015 1.00 74.81 89 LEU A N 1
ATOM 731 C CA . LEU A 1 89 ? -19.301 -5.907 32.446 1.00 74.81 89 LEU A CA 1
ATOM 732 C C . LEU A 1 89 ? -20.489 -5.135 33.045 1.00 74.81 89 LEU A C 1
ATOM 734 O O . LEU A 1 89 ? -20.920 -5.429 34.152 1.00 74.81 89 LEU A O 1
ATOM 738 N N . LEU A 1 90 ? -21.026 -4.154 32.313 1.00 75.31 90 LEU A N 1
ATOM 739 C CA . LEU A 1 90 ? -22.194 -3.377 32.744 1.00 75.31 90 LEU A CA 1
ATOM 740 C C . LEU A 1 90 ? -23.505 -4.179 32.695 1.00 75.31 90 LEU A C 1
ATOM 742 O O . LEU A 1 90 ? -24.472 -3.775 33.332 1.00 75.31 90 LEU A O 1
ATOM 746 N N . ALA A 1 91 ? -23.548 -5.273 31.933 1.00 71.69 91 ALA A N 1
ATOM 747 C CA . ALA A 1 91 ? -24.713 -6.141 31.790 1.00 71.69 91 ALA A CA 1
ATOM 748 C C . ALA A 1 91 ? -24.735 -7.312 32.793 1.00 71.69 91 ALA A C 1
ATOM 750 O O . ALA A 1 91 ? -25.718 -8.050 32.832 1.00 71.69 91 ALA A O 1
ATOM 751 N N . LEU A 1 92 ? -23.677 -7.500 33.592 1.00 71.31 92 LEU A N 1
ATOM 752 C CA . LEU A 1 92 ? -23.657 -8.515 34.646 1.00 71.31 92 LEU A CA 1
ATOM 753 C C . LEU A 1 92 ? -24.508 -8.060 35.845 1.00 71.31 92 LEU A C 1
ATOM 755 O O . LEU A 1 92 ? -24.402 -6.899 36.256 1.00 71.31 92 LEU A O 1
ATOM 759 N N . PRO A 1 93 ? -25.332 -8.947 36.436 1.00 57.31 93 PRO A N 1
ATOM 760 C CA . PRO A 1 93 ? -26.053 -8.630 37.660 1.00 57.31 93 PRO A CA 1
ATOM 761 C C . PRO A 1 93 ? -25.048 -8.343 38.782 1.00 57.31 93 PRO A C 1
ATOM 763 O O . PRO A 1 93 ? -24.106 -9.107 38.996 1.00 57.31 93 PRO A O 1
ATOM 766 N N . ARG A 1 94 ? -25.236 -7.222 39.486 1.00 65.06 94 ARG A N 1
ATOM 767 C CA . ARG A 1 94 ? -24.520 -6.953 40.736 1.00 65.06 94 ARG A CA 1
ATOM 768 C C . ARG A 1 94 ? -25.097 -7.881 41.800 1.00 65.06 94 ARG A C 1
ATOM 770 O O . ARG A 1 94 ? -26.255 -7.706 42.172 1.00 65.06 94 ARG A O 1
ATOM 777 N N . VAL A 1 95 ? -24.307 -8.876 42.195 1.00 63.56 95 VAL A N 1
ATOM 778 C CA . VAL A 1 95 ? -24.575 -9.756 43.342 1.00 63.56 95 VAL A CA 1
ATOM 779 C C . VAL A 1 95 ? -24.275 -8.999 44.628 1.00 63.56 95 VAL A C 1
ATOM 781 O O . VAL A 1 95 ? -23.264 -8.257 44.627 1.00 63.56 95 VAL A O 1
#

Secondary structure (DSSP, 8-state):
--TTHHHHHHHHHHHHHHHHHHHHHHHHHHHHHHHTS-GGG--SS----STTSHHHHHHHHHHHHHHHHHHHHHHHHHHHHHHHHHHHHHHS---

Radius of gyration: 21.13 Å; chains: 1; bounding box: 44×22×68 Å